Protein AF-A0A1H7C0B6-F1 (afdb_monomer_lite)

Secondary structure (DSSP, 8-state):
-HHHHHHHIIIIIHHHHHHHHHHHHHGGG-TTHHHHHHHHHHHHHHHHHHHS--------

Radius of gyration: 14.74 Å; chains: 1; bounding box: 36×16×45 Å

Sequence (60 aa):
MREYLKWFIQRIIIPVSWFASSVYITRLAVNNVHIEFVLGALVLVIYAVVVDFPKSKNKS

Foldseek 3Di:
DVVQVVLCCVQQVVVLVVLVVVLVVCVVPDDPSVVVSVVVSVVSVVCCCPPVNPDPPPPD

Organism: NCBI:txid1297121

pLDDT: mean 78.5, std 12.01, range [40.5, 90.81]

Structure (mmCIF, N/CA/C/O backbone):
data_AF-A0A1H7C0B6-F1
#
_entry.id   AF-A0A1H7C0B6-F1
#
loop_
_atom_site.group_PDB
_atom_site.id
_atom_site.type_symbol
_atom_site.label_atom_id
_atom_site.label_alt_id
_atom_site.label_comp_id
_atom_site.label_asym_id
_atom_site.label_entity_id
_atom_site.label_seq_id
_atom_site.pdbx_PDB_ins_code
_atom_site.Cartn_x
_atom_site.Cartn_y
_atom_site.Cartn_z
_atom_site.occupancy
_atom_site.B_iso_or_equiv
_atom_site.auth_seq_id
_atom_site.auth_comp_id
_atom_site.auth_asym_id
_atom_site.auth_atom_id
_atom_site.pdbx_PDB_model_num
ATOM 1 N N . MET A 1 1 ? -7.728 11.704 15.877 1.00 58.97 1 MET A N 1
ATOM 2 C CA . MET A 1 1 ? -6.840 12.250 14.821 1.00 58.97 1 MET A CA 1
ATOM 3 C C . MET A 1 1 ? -5.529 11.465 14.681 1.00 58.97 1 MET A C 1
ATOM 5 O O . MET A 1 1 ? -5.223 11.045 13.575 1.00 58.97 1 MET A O 1
ATOM 9 N N . ARG A 1 2 ? -4.799 11.165 15.773 1.00 75.62 2 ARG A N 1
ATOM 10 C CA . ARG A 1 2 ? -3.571 10.333 15.726 1.00 75.62 2 ARG A CA 1
ATOM 11 C C . ARG 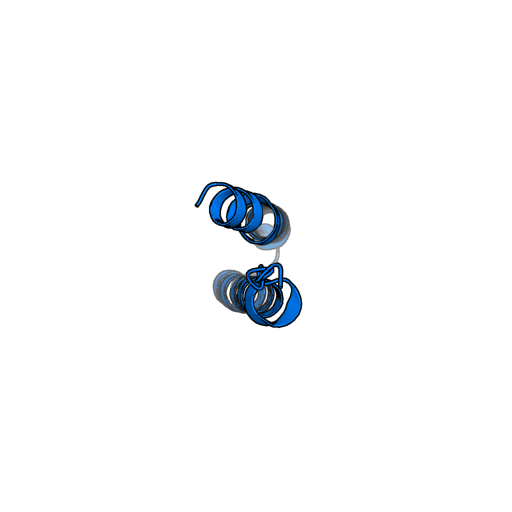A 1 2 ? -3.758 8.926 15.135 1.00 75.62 2 ARG A C 1
ATOM 13 O O . ARG A 1 2 ? -2.880 8.464 14.417 1.00 75.62 2 ARG A O 1
ATOM 20 N N . GLU A 1 3 ? -4.884 8.263 15.399 1.00 79.12 3 GLU A N 1
ATOM 21 C CA . GLU A 1 3 ? -5.122 6.896 14.899 1.00 79.12 3 GLU A CA 1
ATOM 22 C C . GLU A 1 3 ? -5.336 6.838 13.385 1.00 79.12 3 GLU A C 1
ATOM 24 O O . GLU A 1 3 ? -4.764 5.977 12.728 1.00 79.12 3 GLU A O 1
ATOM 29 N N . TYR A 1 4 ? -6.060 7.806 12.818 1.00 80.50 4 TYR A N 1
ATOM 30 C CA . TYR A 1 4 ? -6.234 7.929 11.368 1.00 80.50 4 TYR A CA 1
ATOM 31 C C . TYR A 1 4 ? -4.906 8.201 10.658 1.00 80.50 4 TYR A C 1
ATOM 33 O O . TYR A 1 4 ? -4.637 7.611 9.618 1.00 80.50 4 TYR A O 1
ATOM 41 N N . LEU A 1 5 ? -4.045 9.043 11.243 1.00 84.12 5 LEU A N 1
ATOM 42 C CA . LEU A 1 5 ? -2.723 9.330 10.684 1.00 84.12 5 LEU A CA 1
ATOM 43 C C . LEU A 1 5 ? -1.818 8.089 10.721 1.00 84.12 5 LEU A C 1
ATOM 45 O O . LEU A 1 5 ? -1.165 7.760 9.735 1.00 84.12 5 LEU A O 1
ATOM 49 N N . LYS A 1 6 ? -1.811 7.366 11.849 1.00 86.50 6 LYS A N 1
ATOM 50 C CA . LYS A 1 6 ? -1.052 6.117 12.000 1.00 86.50 6 LYS A CA 1
ATOM 51 C C . LYS A 1 6 ? -1.552 5.042 11.036 1.00 86.50 6 LYS A C 1
ATOM 53 O O . LYS A 1 6 ? -0.740 4.366 10.411 1.00 86.50 6 LYS A O 1
ATOM 58 N N . TRP A 1 7 ? -2.869 4.916 10.893 1.00 89.31 7 TRP A N 1
ATOM 59 C CA . TRP A 1 7 ? -3.493 4.020 9.929 1.00 89.31 7 TRP A CA 1
ATOM 60 C C . TRP A 1 7 ? -3.083 4.373 8.499 1.00 89.31 7 TRP A C 1
ATOM 62 O O . TRP A 1 7 ? -2.574 3.511 7.792 1.00 89.31 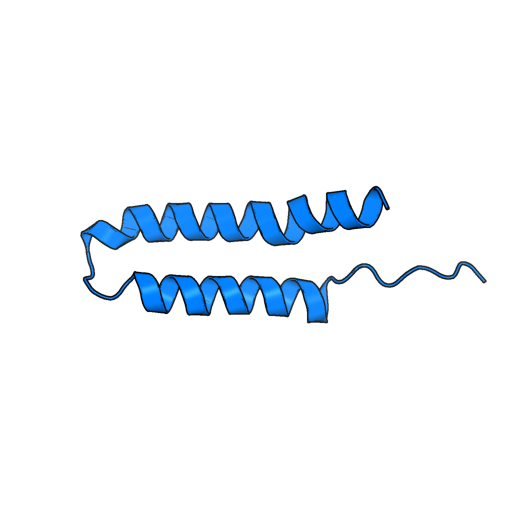7 TRP A O 1
ATOM 72 N N . PHE A 1 8 ? -3.198 5.644 8.109 1.00 85.81 8 PHE A N 1
ATOM 73 C CA . PHE A 1 8 ? -2.847 6.118 6.771 1.00 85.81 8 PHE A CA 1
ATOM 74 C C . PHE A 1 8 ? -1.383 5.815 6.427 1.00 85.81 8 PHE A C 1
ATOM 76 O O . PHE A 1 8 ? -1.082 5.279 5.362 1.00 85.81 8 PHE A O 1
ATOM 83 N N . ILE A 1 9 ? -0.460 6.072 7.356 1.00 86.62 9 ILE A N 1
ATOM 84 C CA . ILE A 1 9 ? 0.956 5.755 7.150 1.00 86.62 9 ILE A CA 1
ATOM 85 C 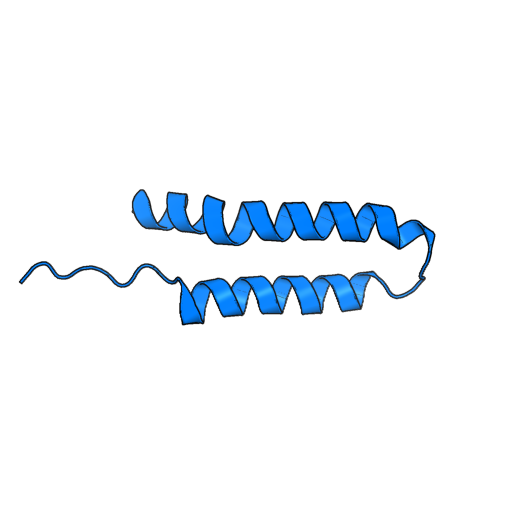C . ILE A 1 9 ? 1.153 4.242 6.990 1.00 86.62 9 ILE A C 1
ATOM 87 O O . ILE A 1 9 ? 1.814 3.797 6.055 1.00 86.62 9 ILE A O 1
ATOM 91 N N . GLN A 1 10 ? 0.561 3.436 7.871 1.00 86.31 10 GLN A N 1
ATOM 92 C CA . GLN A 1 10 ? 0.792 1.992 7.867 1.00 86.31 10 GLN A CA 1
ATOM 93 C C . GLN A 1 10 ? 0.117 1.255 6.710 1.00 86.31 10 GLN A C 1
ATOM 95 O O . GLN A 1 10 ? 0.666 0.267 6.233 1.00 86.31 10 GLN A O 1
ATOM 100 N N . ARG A 1 11 ? -1.071 1.691 6.288 1.00 86.31 11 ARG A N 1
ATOM 101 C CA . ARG A 1 11 ? -1.890 0.983 5.294 1.00 86.31 11 ARG A CA 1
ATOM 102 C C . ARG A 1 11 ? -1.805 1.563 3.895 1.00 86.31 11 ARG A C 1
ATOM 104 O O . ARG A 1 11 ? -2.104 0.847 2.950 1.00 86.31 11 ARG A O 1
ATOM 111 N N . ILE A 1 12 ? -1.416 2.829 3.753 1.00 87.88 12 ILE A N 1
ATOM 112 C CA . ILE A 1 12 ? -1.339 3.48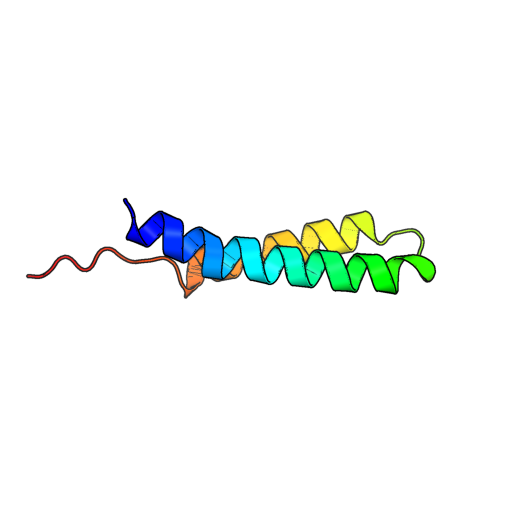8 2.446 1.00 87.88 12 ILE A CA 1
ATOM 113 C C . ILE A 1 12 ? 0.110 3.822 2.114 1.00 87.88 12 ILE A C 1
ATOM 115 O O . ILE A 1 12 ? 0.634 3.306 1.133 1.00 87.88 12 ILE A O 1
ATOM 119 N N . ILE A 1 13 ? 0.798 4.606 2.948 1.00 87.31 13 ILE A N 1
ATOM 120 C CA . ILE A 1 13 ? 2.162 5.062 2.626 1.00 87.31 13 ILE A CA 1
ATOM 121 C C . ILE A 1 13 ? 3.139 3.884 2.521 1.00 87.31 13 ILE A C 1
ATOM 123 O O . ILE A 1 13 ? 3.857 3.789 1.532 1.00 87.31 13 ILE A O 1
ATOM 127 N N . ILE A 1 14 ? 3.175 2.977 3.503 1.00 90.81 14 ILE A N 1
ATOM 128 C CA . ILE A 1 14 ? 4.132 1.856 3.483 1.00 90.81 14 ILE A CA 1
ATOM 129 C C . ILE A 1 14 ? 3.895 0.921 2.277 1.00 90.81 14 ILE A C 1
ATOM 131 O O . ILE A 1 14 ? 4.854 0.680 1.540 1.00 90.81 14 ILE A O 1
ATOM 135 N N . PRO A 1 15 ? 2.669 0.425 2.008 1.00 88.00 15 PRO A N 1
ATOM 136 C CA . PRO A 1 15 ? 2.434 -0.484 0.884 1.00 88.00 15 PRO A CA 1
ATOM 137 C C . PRO A 1 15 ? 2.611 0.178 -0.484 1.00 88.00 15 PRO A C 1
ATOM 139 O O . PRO A 1 15 ? 3.170 -0.440 -1.386 1.00 88.00 15 PRO A O 1
ATOM 142 N N . VAL A 1 16 ? 2.190 1.438 -0.645 1.00 88.38 16 VAL A N 1
ATOM 143 C CA . VAL A 1 16 ? 2.371 2.171 -1.908 1.00 88.38 16 VAL A CA 1
ATOM 144 C C . VAL A 1 16 ? 3.851 2.465 -2.159 1.00 88.38 16 VAL A C 1
ATOM 146 O O . VAL A 1 16 ? 4.308 2.307 -3.287 1.00 88.38 16 VAL A O 1
ATOM 149 N N . SER A 1 17 ? 4.623 2.819 -1.127 1.00 88.25 17 SER A N 1
ATOM 150 C CA . SER A 1 17 ? 6.076 3.003 -1.250 1.00 88.25 17 SER A CA 1
ATOM 151 C C . SER A 1 17 ? 6.798 1.698 -1.582 1.00 88.25 17 SER A C 1
ATOM 153 O O . SER A 1 17 ? 7.658 1.701 -2.457 1.00 88.25 17 SER A O 1
ATOM 155 N N . TRP A 1 18 ? 6.422 0.576 -0.953 1.00 89.75 18 TRP A N 1
ATOM 156 C CA . TRP A 1 18 ? 6.927 -0.748 -1.342 1.00 89.75 18 TRP A CA 1
ATOM 157 C C . TRP A 1 18 ? 6.635 -1.008 -2.824 1.00 89.75 18 TRP A C 1
ATOM 159 O O . TRP A 1 18 ? 7.533 -1.364 -3.586 1.00 89.75 18 TRP A O 1
ATOM 169 N N . PHE A 1 19 ? 5.388 -0.771 -3.248 1.00 86.06 19 PHE A N 1
ATOM 170 C CA . PHE A 1 19 ? 4.948 -1.033 -4.617 1.00 86.06 19 PHE A CA 1
ATOM 171 C C . PHE A 1 19 ? 5.703 -0.163 -5.616 1.00 86.06 19 PHE A C 1
ATOM 173 O O . PHE A 1 19 ? 6.169 -0.661 -6.637 1.00 86.06 19 PHE A O 1
ATOM 180 N N . ALA A 1 20 ? 5.932 1.104 -5.276 1.00 85.38 20 ALA A N 1
ATOM 181 C CA . ALA A 1 20 ? 6.753 2.012 -6.062 1.00 85.38 20 ALA A CA 1
ATOM 182 C C . ALA A 1 20 ? 8.200 1.523 -6.191 1.00 85.38 20 ALA A C 1
ATOM 184 O O . ALA A 1 20 ? 8.752 1.569 -7.289 1.00 85.38 20 ALA A O 1
ATOM 185 N N . SER A 1 21 ? 8.807 1.021 -5.111 1.00 85.19 21 SER A N 1
ATOM 186 C CA . SER A 1 21 ? 10.165 0.470 -5.147 1.00 85.19 21 SER A CA 1
ATOM 187 C C . SER A 1 21 ? 10.269 -0.751 -6.055 1.00 85.19 21 SER A C 1
ATOM 189 O O . SER A 1 21 ? 11.170 -0.807 -6.889 1.00 85.19 21 SER A O 1
ATOM 191 N N . SER A 1 22 ? 9.342 -1.703 -5.956 1.00 84.25 22 SER A N 1
ATOM 192 C CA . SER A 1 22 ? 9.362 -2.873 -6.839 1.00 84.25 22 SER A CA 1
ATOM 193 C C . SER A 1 22 ? 9.124 -2.499 -8.286 1.00 84.25 22 SER A C 1
ATOM 195 O O . SER A 1 22 ? 9.868 -2.941 -9.155 1.00 84.25 22 SER A O 1
ATOM 197 N N . VAL A 1 23 ? 8.169 -1.611 -8.543 1.00 80.50 23 VAL A N 1
ATOM 198 C CA . VAL A 1 23 ? 7.903 -1.136 -9.895 1.00 80.50 23 VAL A CA 1
ATOM 199 C C . VAL A 1 23 ? 9.097 -0.373 -10.469 1.00 80.50 23 VAL A C 1
ATOM 201 O O . VAL A 1 23 ? 9.409 -0.551 -11.641 1.00 80.50 23 VAL A O 1
ATOM 204 N N . TYR A 1 24 ? 9.812 0.419 -9.667 1.00 78.69 24 TYR A N 1
ATOM 205 C CA . TYR A 1 24 ? 11.044 1.091 -10.085 1.00 78.69 24 TYR A CA 1
ATOM 206 C C . TYR A 1 24 ? 12.141 0.099 -10.498 1.00 78.69 24 TYR A C 1
ATOM 208 O O . TYR A 1 24 ? 12.759 0.289 -11.544 1.00 78.69 24 TYR A O 1
ATOM 216 N N . ILE A 1 25 ? 12.340 -0.984 -9.737 1.00 77.94 25 ILE A N 1
ATOM 217 C CA . ILE A 1 25 ? 13.294 -2.050 -10.087 1.00 77.94 25 ILE A CA 1
ATOM 218 C C . ILE A 1 25 ? 12.873 -2.735 -11.396 1.00 77.94 25 ILE A C 1
ATOM 220 O O . ILE A 1 25 ? 13.698 -2.950 -12.282 1.00 77.94 25 ILE A O 1
ATOM 224 N N . THR A 1 26 ? 11.582 -3.037 -11.559 1.00 71.62 26 THR A N 1
ATOM 225 C CA . THR A 1 26 ? 11.044 -3.697 -12.761 1.00 71.62 26 THR A CA 1
ATOM 226 C C . THR A 1 26 ? 10.998 -2.769 -13.980 1.00 71.62 26 THR A C 1
ATOM 228 O O . THR A 1 26 ? 10.983 -3.230 -15.119 1.00 71.62 26 THR A O 1
ATOM 231 N N . ARG A 1 27 ? 11.027 -1.449 -13.769 1.00 62.12 27 ARG A N 1
ATOM 232 C CA . ARG A 1 27 ? 10.924 -0.428 -14.818 1.00 62.12 27 ARG A CA 1
ATOM 233 C C . ARG A 1 27 ? 12.018 -0.497 -15.870 1.00 62.12 27 ARG A C 1
ATOM 235 O O . ARG A 1 27 ? 11.800 -0.068 -16.997 1.00 62.12 27 ARG A O 1
ATOM 242 N N . LEU A 1 28 ? 13.167 -1.061 -15.512 1.00 60.28 28 LEU A N 1
ATOM 243 C CA . LEU A 1 28 ? 14.260 -1.334 -16.441 1.00 60.28 28 LEU A CA 1
ATOM 244 C C . LEU A 1 28 ? 13.851 -2.282 -17.587 1.00 60.28 28 LEU A C 1
ATOM 246 O O . LEU A 1 28 ? 14.575 -2.364 -18.572 1.00 60.28 28 LEU A O 1
ATOM 250 N N . ALA A 1 29 ? 12.699 -2.961 -17.490 1.00 60.88 29 ALA A N 1
ATOM 251 C CA . ALA A 1 29 ? 12.250 -3.960 -18.456 1.00 60.88 29 ALA A CA 1
ATOM 252 C C . ALA A 1 29 ? 11.065 -3.545 -19.359 1.00 60.88 29 ALA A C 1
ATOM 254 O O . ALA A 1 29 ? 10.834 -4.228 -20.355 1.00 60.88 29 ALA A O 1
ATOM 255 N N . VAL A 1 30 ? 10.291 -2.482 -19.064 1.00 58.62 30 VAL A N 1
ATOM 256 C CA . VAL A 1 30 ? 9.022 -2.208 -19.789 1.00 58.62 30 VAL A CA 1
ATOM 257 C C . VAL A 1 30 ? 8.723 -0.700 -19.939 1.00 58.62 30 VAL A C 1
ATOM 259 O O . VAL A 1 30 ? 8.790 0.062 -18.978 1.00 58.62 30 VAL A O 1
ATOM 262 N N . ASN A 1 31 ? 8.332 -0.252 -21.144 1.00 65.94 31 ASN A N 1
ATOM 263 C CA . ASN A 1 31 ? 8.097 1.171 -21.474 1.00 65.94 31 ASN A CA 1
ATOM 264 C C . ASN A 1 31 ? 6.808 1.787 -20.867 1.00 65.94 31 ASN A C 1
ATOM 266 O O . ASN A 1 31 ? 6.750 3.000 -20.675 1.00 65.94 31 ASN A O 1
ATOM 270 N N . ASN A 1 32 ? 5.789 0.990 -20.508 1.00 69.56 32 ASN A N 1
ATOM 271 C CA . ASN A 1 32 ? 4.459 1.485 -20.080 1.00 69.56 32 ASN A CA 1
ATOM 272 C C . ASN A 1 32 ? 4.198 1.452 -18.560 1.00 69.56 32 ASN A C 1
ATOM 274 O O . ASN A 1 32 ? 3.070 1.621 -18.096 1.00 69.56 32 ASN A O 1
ATOM 278 N N . VAL A 1 33 ? 5.252 1.308 -17.764 1.00 70.56 33 VAL A N 1
ATOM 279 C CA . VAL A 1 33 ? 5.182 1.015 -16.322 1.00 70.56 33 VAL A CA 1
ATOM 280 C C . VAL A 1 33 ? 4.489 2.098 -15.486 1.00 70.56 33 VAL A C 1
ATOM 282 O O . VAL A 1 33 ? 3.983 1.823 -14.403 1.00 70.56 33 VAL A O 1
ATOM 285 N N . HIS A 1 34 ? 4.419 3.338 -15.976 1.00 73.19 34 HIS A N 1
ATOM 286 C CA . HIS A 1 34 ? 3.741 4.424 -15.261 1.00 73.19 34 HIS A CA 1
ATOM 287 C C . HIS A 1 34 ? 2.235 4.177 -15.102 1.00 73.19 34 HIS A C 1
ATOM 289 O O . HIS A 1 34 ? 1.684 4.460 -14.043 1.00 73.19 34 HIS A O 1
ATOM 295 N N . ILE A 1 35 ? 1.568 3.655 -16.136 1.00 77.62 35 ILE A N 1
ATOM 296 C CA . ILE A 1 35 ? 0.112 3.454 -16.119 1.00 77.62 35 ILE A CA 1
ATOM 297 C C . ILE A 1 35 ? -0.240 2.276 -15.207 1.00 77.62 35 ILE A C 1
ATOM 299 O O . ILE A 1 35 ? -1.138 2.389 -14.374 1.00 77.62 35 ILE A O 1
ATOM 303 N N . GLU A 1 36 ? 0.517 1.181 -15.301 1.00 77.81 36 GLU A N 1
ATOM 304 C CA . GLU A 1 36 ? 0.351 0.009 -14.433 1.00 77.81 36 GLU A CA 1
ATOM 305 C C . GLU A 1 36 ? 0.643 0.339 -12.966 1.00 77.81 36 GLU A C 1
ATOM 307 O O . GLU A 1 36 ? -0.081 -0.105 -12.074 1.00 77.81 36 GLU A O 1
ATOM 312 N N . PHE A 1 37 ? 1.643 1.190 -12.710 1.00 83.50 37 PHE A N 1
ATOM 313 C CA . PHE A 1 37 ? 1.911 1.708 -11.373 1.00 83.50 37 PHE A CA 1
ATOM 314 C C . PHE A 1 37 ? 0.719 2.487 -10.813 1.00 83.50 37 PHE A C 1
ATOM 316 O O . PHE A 1 37 ? 0.290 2.231 -9.691 1.00 83.50 37 PHE A O 1
ATOM 323 N N . VAL A 1 38 ? 0.181 3.434 -11.588 1.00 83.38 38 VAL A N 1
ATOM 324 C CA . VAL A 1 38 ? -0.930 4.286 -11.143 1.00 83.38 38 VAL A CA 1
ATOM 325 C C . VAL A 1 38 ? -2.172 3.444 -10.859 1.00 83.38 38 VAL A C 1
ATOM 327 O O . VAL A 1 38 ? -2.788 3.618 -9.811 1.00 83.38 38 VAL A O 1
ATOM 330 N N . LEU A 1 39 ? -2.504 2.491 -11.733 1.00 86.38 39 LEU A N 1
ATOM 331 C CA . LEU A 1 39 ? -3.622 1.567 -11.525 1.00 86.38 39 LEU A CA 1
ATOM 332 C C . LEU A 1 39 ? -3.412 0.678 -10.291 1.00 86.38 39 LEU A C 1
ATOM 334 O O . LEU A 1 39 ? -4.311 0.573 -9.458 1.00 86.38 39 LEU A O 1
ATOM 338 N N . GLY A 1 40 ? -2.227 0.083 -10.124 1.00 85.50 40 GLY A N 1
ATOM 339 C CA . GLY A 1 40 ? -1.918 -0.772 -8.973 1.00 85.50 40 GLY A CA 1
ATOM 340 C C . GLY A 1 40 ? -1.930 -0.015 -7.641 1.00 85.50 40 GLY A C 1
ATOM 341 O O . GLY A 1 40 ? -2.530 -0.473 -6.668 1.00 85.50 40 GLY A O 1
ATOM 342 N N . ALA A 1 41 ? -1.349 1.188 -7.606 1.00 87.38 41 ALA A N 1
ATOM 343 C CA . ALA A 1 41 ? -1.381 2.054 -6.431 1.00 87.38 41 ALA A CA 1
ATOM 344 C C . ALA A 1 41 ? -2.816 2.479 -6.080 1.00 87.38 41 ALA A C 1
ATOM 346 O O . ALA A 1 41 ? -3.189 2.481 -4.907 1.00 87.38 41 ALA A O 1
ATOM 347 N N . LEU A 1 42 ? -3.645 2.778 -7.085 1.00 90.00 42 LEU A N 1
ATOM 348 C CA . LEU A 1 42 ? -5.049 3.136 -6.888 1.00 90.00 42 LEU A CA 1
ATOM 349 C C . LEU A 1 42 ? -5.846 1.979 -6.269 1.00 90.00 42 LEU A C 1
ATOM 351 O O . LEU A 1 42 ? -6.604 2.198 -5.326 1.00 90.00 42 LEU A O 1
ATOM 355 N N . VAL A 1 43 ? -5.631 0.745 -6.735 1.00 89.88 43 VAL A N 1
ATOM 356 C CA . VAL A 1 43 ? -6.269 -0.452 -6.162 1.00 89.88 43 VAL A CA 1
ATOM 357 C C . VAL A 1 43 ? -5.872 -0.645 -4.697 1.00 89.88 43 VAL A C 1
ATOM 359 O O . VAL A 1 43 ? -6.743 -0.902 -3.868 1.00 89.88 43 VAL A O 1
ATOM 362 N N . LEU A 1 44 ? -4.592 -0.468 -4.350 1.00 88.00 44 LEU A N 1
ATOM 363 C CA . LEU A 1 44 ? -4.116 -0.578 -2.964 1.00 88.00 44 LEU A CA 1
ATOM 364 C C . LEU A 1 44 ? -4.778 0.455 -2.043 1.00 88.00 44 LEU A C 1
ATOM 366 O O . LEU A 1 44 ? -5.200 0.120 -0.935 1.00 88.00 44 LEU A O 1
ATOM 370 N N . VAL A 1 45 ? -4.916 1.697 -2.513 1.00 88.50 45 VAL A N 1
ATOM 371 C CA . VAL A 1 45 ? -5.592 2.763 -1.764 1.00 88.50 45 VAL A CA 1
ATOM 372 C C . VAL A 1 45 ? -7.080 2.454 -1.597 1.00 88.50 45 VAL A C 1
ATOM 374 O O . VAL A 1 45 ? -7.595 2.544 -0.483 1.00 88.50 45 VAL A O 1
ATOM 377 N N . ILE A 1 46 ? -7.771 2.048 -2.668 1.00 89.44 46 ILE A N 1
ATOM 378 C CA . ILE A 1 46 ? -9.197 1.694 -2.612 1.00 89.44 46 ILE A CA 1
ATOM 379 C C . ILE A 1 46 ? -9.417 0.527 -1.652 1.00 89.44 46 ILE A C 1
ATOM 381 O O . ILE A 1 46 ? -10.303 0.599 -0.806 1.00 89.44 46 ILE A O 1
ATOM 385 N N . TYR A 1 47 ? -8.597 -0.521 -1.732 1.00 88.06 47 TYR A N 1
ATOM 386 C CA . TYR A 1 47 ? -8.696 -1.666 -0.834 1.00 88.06 47 TYR A CA 1
ATOM 387 C C . TYR A 1 47 ? -8.525 -1.251 0.630 1.00 88.06 47 TYR A C 1
ATOM 389 O O . TYR A 1 47 ? -9.356 -1.606 1.466 1.00 88.06 47 TYR A O 1
ATOM 397 N N . ALA A 1 48 ? -7.500 -0.447 0.939 1.00 86.44 48 ALA A N 1
ATOM 398 C CA . ALA A 1 48 ? -7.290 0.062 2.290 1.00 86.44 48 ALA A CA 1
ATOM 399 C C . ALA A 1 48 ? -8.529 0.821 2.795 1.00 86.44 48 ALA A C 1
ATOM 401 O O . ALA A 1 48 ? -8.994 0.571 3.903 1.00 86.44 48 ALA A O 1
ATOM 402 N N . VAL A 1 49 ? -9.116 1.690 1.970 1.00 86.44 49 VAL A N 1
ATOM 403 C CA . VAL A 1 49 ? -10.291 2.501 2.335 1.00 86.44 49 VAL A CA 1
ATOM 404 C C . VAL A 1 49 ? -11.591 1.687 2.415 1.00 86.44 49 VAL A C 1
ATOM 406 O O . VAL A 1 49 ? -12.462 1.994 3.221 1.00 86.44 49 VAL A O 1
ATOM 409 N N . VAL A 1 50 ? -11.774 0.653 1.601 1.00 86.75 50 VAL A N 1
ATOM 410 C CA . VAL A 1 50 ? -13.016 -0.138 1.617 1.00 86.75 50 VAL A CA 1
ATOM 411 C C . VAL A 1 50 ? -12.989 -1.186 2.728 1.00 86.75 50 VAL A C 1
ATOM 413 O O . VAL A 1 50 ? -14.000 -1.406 3.396 1.00 86.75 50 VAL A O 1
ATOM 416 N N . VAL A 1 51 ? -11.840 -1.828 2.937 1.00 83.88 51 VAL A N 1
ATOM 417 C CA . VAL A 1 51 ? -11.723 -3.007 3.804 1.00 83.88 51 VAL A CA 1
ATOM 418 C C . VAL A 1 51 ? -11.161 -2.661 5.177 1.00 83.88 51 VAL A C 1
ATOM 420 O O . VAL A 1 51 ? -11.706 -3.105 6.185 1.00 83.88 51 VAL A O 1
ATOM 423 N N . ASP A 1 52 ? -10.097 -1.859 5.234 1.00 78.44 52 ASP A N 1
ATOM 424 C CA . ASP A 1 52 ? -9.337 -1.614 6.470 1.00 78.44 52 ASP A CA 1
ATOM 425 C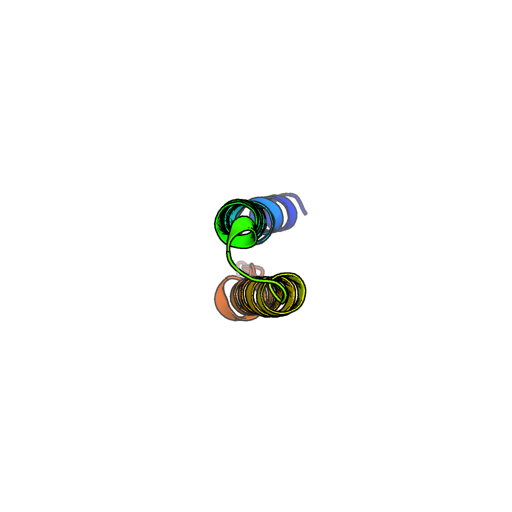 C . ASP A 1 52 ? -9.616 -0.235 7.082 1.00 78.44 52 ASP A C 1
ATOM 427 O O . ASP A 1 52 ? -8.975 0.141 8.062 1.00 78.44 52 ASP A O 1
ATOM 431 N N . PHE A 1 53 ? -10.550 0.546 6.525 1.00 81.81 53 PHE A N 1
ATOM 432 C CA . PHE A 1 53 ? -10.796 1.901 7.011 1.00 81.81 53 PHE A CA 1
ATOM 433 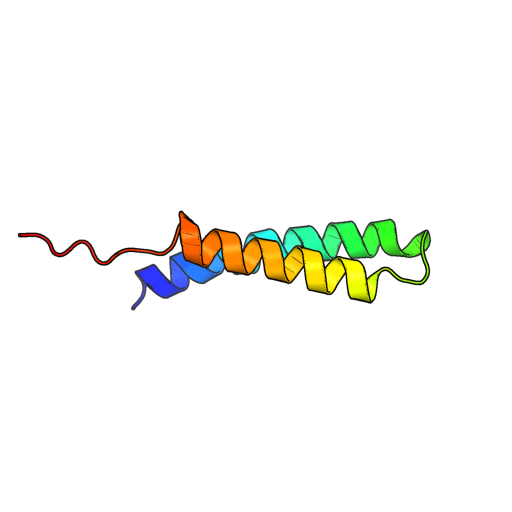C C . PHE A 1 53 ? -11.177 1.883 8.489 1.00 81.81 53 PHE A C 1
ATOM 435 O O . PHE A 1 53 ? -12.059 1.112 8.889 1.00 81.81 53 PHE A O 1
ATOM 442 N N . PRO A 1 54 ? -10.543 2.734 9.314 1.00 74.75 54 PRO A N 1
ATOM 443 C CA . PRO A 1 54 ? -10.795 2.778 10.740 1.00 74.75 54 PRO A CA 1
ATOM 444 C C . PRO A 1 54 ? -12.229 3.255 10.973 1.00 74.75 54 PRO A C 1
ATOM 446 O O . PRO A 1 54 ? -12.511 4.450 11.048 1.00 74.75 54 PRO A O 1
ATOM 449 N N . LYS A 1 55 ? -13.166 2.307 11.081 1.00 70.88 55 LYS A N 1
ATOM 450 C CA . LYS A 1 55 ? -14.523 2.584 11.541 1.00 70.88 55 LYS A CA 1
ATOM 451 C C . LYS A 1 55 ? -14.397 3.064 12.977 1.00 70.88 55 LYS A C 1
ATOM 453 O O . LYS A 1 55 ? -13.893 2.333 13.830 1.00 70.88 55 LYS A O 1
ATOM 458 N N . SER A 1 56 ? -14.823 4.302 13.227 1.00 58.06 56 SER A N 1
ATOM 459 C CA . SER A 1 56 ? -14.924 4.847 14.577 1.00 58.06 56 SER A CA 1
ATOM 460 C C . SER A 1 56 ? -15.647 3.822 15.447 1.00 58.06 56 SER A C 1
ATOM 462 O O . SER A 1 56 ? -16.830 3.552 15.234 1.00 58.06 56 SER A O 1
ATOM 464 N N . LYS A 1 57 ? -14.937 3.207 16.400 1.00 57.38 57 LYS A N 1
ATOM 465 C CA . LYS A 1 57 ? -15.592 2.471 17.475 1.00 57.38 57 LYS A CA 1
ATOM 466 C C . LYS A 1 57 ? -16.317 3.522 18.307 1.00 57.38 57 LYS A C 1
ATOM 468 O O . LYS A 1 57 ? -15.743 4.057 19.252 1.00 57.38 57 LYS A O 1
ATOM 473 N N . ASN A 1 58 ? -17.565 3.822 17.949 1.00 51.28 58 ASN A N 1
ATOM 474 C CA . ASN A 1 58 ? -18.521 4.327 18.920 1.00 51.28 58 ASN A CA 1
ATOM 475 C C . ASN A 1 58 ? -18.616 3.239 19.988 1.00 51.28 58 ASN A C 1
ATOM 477 O O . ASN A 1 58 ? -19.269 2.215 19.797 1.00 51.28 58 ASN A O 1
ATOM 481 N N . LYS A 1 59 ? -17.849 3.423 21.065 1.00 47.66 59 LYS A N 1
ATOM 482 C CA . LYS A 1 59 ? -18.061 2.722 22.322 1.00 47.66 59 LYS A CA 1
ATOM 483 C C . LYS A 1 59 ? -19.451 3.144 22.792 1.00 47.66 59 LYS A C 1
ATOM 485 O O . LYS A 1 59 ? -19.611 4.268 23.261 1.00 47.66 59 LYS A O 1
ATOM 490 N N . SER A 1 60 ? -20.435 2.287 22.524 1.00 40.50 60 SER A N 1
ATOM 491 C CA . SER A 1 60 ? -21.668 2.243 23.305 1.00 40.50 60 SER A CA 1
ATOM 492 C C . SER A 1 60 ? -21.359 1.808 24.730 1.00 40.50 60 SER A C 1
ATOM 494 O O . SER A 1 60 ? -20.312 1.147 24.930 1.00 40.50 60 SER A O 1
#